Protein AF-B5XBB5-F1 (afdb_monomer)

InterPro domains:
  IPR014882 Cathepsin C exclusion [PF08773] (21-104)
  IPR036496 Cathepsin C, exclusion domain superfamily [G3DSA:2.40.128.80] (21-118)
  IPR036496 Cathepsin C, exclusion domain superfamily [SSF75001] (21-108)

Secondary structure (DSSP, 8-state):
--HHHHHHHHHHTT------S-S----HHHH-EEEEEEEES--SSTT--TTS---EEEEEEEEEETTTEEEETT--EEEEEEETTTEEEEEETTEEEEEEBP--TT-----BS--EEE-------

Organism: Salmo salar (NCBI:txid8030)

Sequence (125 aa):
MKVSGVLLCVFLLWVEGSQADTPANCTYEDLLGSWVFQVSKGGQDKGINCSLMDTIDKSITVHLEKLSVAVDDLGNTGFFTLIYNQGFEVVLNDYKWFGFFRIRRGSDECAIESIAVAAKPIPKL

Nearest PDB structures (foldseek):
  4cdc-assembly3_A  TM=9.773E-01  e=3.074E-10  Homo sapiens
  4oem-assembly1_A-2  TM=8.596E-01  e=9.084E-11  Homo sapiens
  1k3b-assembly1_A  TM=8.429E-01  e=8.615E-11  Homo sapiens
  4oel-assembly1_A  TM=8.591E-01  e=1.123E-10  Homo sapiens
  3pdf-assembly1_A  TM=8.631E-01  e=2.915E-10  Homo sapiens

Foldseek 3Di:
DVVVVVVVVVVVVPPDDDPPADPFQADPVLVAAKDKDFDAPFDLDPPTDQVDRDDGDDIWIWGADPPFWIATPVGWIWGKDDPRRFWIWTQTPQKIWTFGFDDDPPDNDTDTDTIDINHDDDPDD

Radius of gyration: 20.01 Å; Cα contacts (8 Å, |Δi|>4): 198; chains: 1; bounding box: 52×50×44 Å

Mean predicted aligned error: 10.2 Å

Solvent-accessible surface area (backbone atoms only — not comparable to full-atom values): 7730 Å² total; per-residue (Å²): 128,69,70,65,57,54,54,50,53,55,57,63,73,65,65,73,81,81,80,85,74,66,95,40,77,42,56,72,76,73,64,50,43,80,44,76,50,73,35,47,69,64,60,92,50,94,82,46,59,78,90,64,76,60,66,74,70,47,74,46,57,38,37,36,42,92,93,37,38,28,34,37,92,86,67,47,68,35,33,41,47,72,46,85,35,39,31,37,41,38,41,47,84,90,36,37,40,34,33,44,45,28,78,52,93,93,49,99,56,80,46,77,70,48,74,50,73,55,71,70,85,78,80,83,127

Structure (mmCIF, N/CA/C/O backbone):
data_AF-B5XBB5-F1
#
_entry.id   AF-B5XBB5-F1
#
loop_
_atom_site.group_PDB
_atom_site.id
_atom_site.type_symbol
_atom_site.label_atom_id
_atom_site.label_alt_id
_atom_site.label_comp_id
_atom_site.label_asym_id
_atom_site.label_entity_id
_atom_site.label_seq_id
_atom_site.pdbx_PDB_ins_code
_atom_site.Cartn_x
_atom_site.Cartn_y
_atom_site.Cartn_z
_atom_site.occupancy
_atom_site.B_iso_or_equiv
_atom_site.auth_seq_id
_atom_site.auth_comp_id
_atom_site.auth_asym_id
_atom_site.auth_atom_id
_atom_site.pdbx_PDB_model_num
ATOM 1 N N . MET A 1 1 ? 29.512 -39.415 -29.254 1.00 52.47 1 MET A N 1
ATOM 2 C CA . MET A 1 1 ? 29.498 -39.003 -27.828 1.00 52.47 1 MET A CA 1
ATOM 3 C C . MET A 1 1 ? 30.061 -37.600 -27.544 1.00 52.47 1 MET A C 1
ATOM 5 O O . MET A 1 1 ? 29.824 -37.111 -26.455 1.00 52.47 1 MET A O 1
ATOM 9 N N . LYS A 1 2 ? 30.754 -36.908 -28.471 1.00 56.59 2 LYS A N 1
ATOM 10 C CA . LYS A 1 2 ? 31.305 -35.551 -28.217 1.00 56.59 2 LYS A CA 1
ATOM 11 C C . LYS A 1 2 ? 30.349 -34.387 -28.547 1.00 56.59 2 LYS A C 1
ATOM 13 O O . LYS A 1 2 ? 30.425 -33.346 -27.912 1.00 56.59 2 LYS A O 1
ATOM 18 N N . VAL A 1 3 ? 29.414 -34.583 -29.484 1.00 56.81 3 VAL A N 1
ATOM 19 C CA . VAL A 1 3 ? 28.449 -33.548 -29.928 1.00 56.81 3 VAL A CA 1
ATOM 20 C C . VAL A 1 3 ? 27.421 -33.203 -28.838 1.00 56.81 3 VAL A C 1
ATOM 22 O O . VAL A 1 3 ? 27.027 -32.051 -28.697 1.00 56.81 3 VAL A O 1
ATOM 25 N N . SER A 1 4 ? 27.055 -34.184 -28.004 1.00 61.72 4 SER A N 1
ATOM 26 C CA . SER A 1 4 ? 26.070 -34.017 -26.926 1.00 61.72 4 SER A CA 1
ATOM 27 C C . SER A 1 4 ? 26.546 -33.093 -25.801 1.00 61.72 4 SER A C 1
ATOM 29 O O . SER A 1 4 ? 25.731 -32.392 -25.214 1.00 61.72 4 SER A O 1
ATOM 31 N N . GLY A 1 5 ? 27.850 -33.082 -25.500 1.00 65.62 5 GLY A N 1
ATOM 32 C CA . GLY A 1 5 ? 28.410 -32.219 -24.455 1.00 65.62 5 GLY A CA 1
ATOM 33 C C . GLY A 1 5 ? 28.511 -30.759 -24.896 1.00 65.62 5 GLY A C 1
ATOM 34 O O . GLY A 1 5 ? 28.244 -29.861 -24.109 1.00 65.62 5 GLY A O 1
ATOM 35 N N . VAL A 1 6 ? 28.823 -30.518 -26.175 1.00 73.50 6 VAL A N 1
ATOM 36 C CA . VAL A 1 6 ? 28.901 -29.159 -26.736 1.00 73.50 6 VAL A CA 1
ATOM 37 C C . VAL A 1 6 ? 27.520 -28.502 -26.771 1.00 73.50 6 VAL A C 1
ATOM 39 O O . VAL A 1 6 ? 27.391 -27.354 -26.360 1.00 73.50 6 VAL A O 1
ATOM 42 N N . LEU A 1 7 ? 26.478 -29.236 -27.182 1.00 69.94 7 LEU A N 1
ATOM 43 C CA . LEU A 1 7 ? 25.101 -28.728 -27.160 1.00 69.94 7 LEU A CA 1
ATOM 44 C C . LEU A 1 7 ? 24.624 -28.381 -25.742 1.00 69.94 7 LEU A C 1
ATOM 46 O O . LEU A 1 7 ? 23.953 -27.370 -25.561 1.00 69.94 7 LEU A O 1
ATOM 50 N N . LEU A 1 8 ? 25.000 -29.187 -24.744 1.00 72.44 8 LEU A N 1
ATOM 51 C CA . LEU A 1 8 ? 24.669 -28.930 -23.341 1.00 72.44 8 LEU A CA 1
ATOM 52 C C . LEU A 1 8 ? 25.347 -27.649 -22.828 1.00 72.44 8 LEU A C 1
ATOM 54 O O . LEU A 1 8 ? 24.698 -26.833 -22.182 1.00 72.44 8 LEU A O 1
ATOM 58 N N . CYS A 1 9 ? 26.623 -27.432 -23.163 1.00 70.19 9 CYS A N 1
ATOM 59 C CA . CYS A 1 9 ? 27.334 -26.205 -22.796 1.00 70.19 9 CYS A CA 1
ATOM 60 C C . CYS A 1 9 ? 26.740 -24.956 -23.466 1.00 70.19 9 CYS A C 1
ATOM 62 O O . CYS A 1 9 ? 26.644 -23.917 -22.821 1.00 70.19 9 CYS A O 1
ATOM 64 N N . VAL A 1 10 ? 26.305 -25.050 -24.728 1.00 72.94 10 VAL A N 1
ATOM 65 C CA . VAL A 1 10 ? 25.623 -23.941 -25.422 1.00 72.94 10 VAL A CA 1
ATOM 66 C C . VAL A 1 10 ? 24.271 -23.627 -24.770 1.00 72.94 10 VAL A C 1
ATOM 68 O O . VAL A 1 10 ? 23.960 -22.458 -24.572 1.00 72.94 10 VAL A O 1
ATOM 71 N N . PHE A 1 11 ? 23.508 -24.646 -24.359 1.00 66.50 11 PHE A N 1
ATOM 72 C CA . PHE A 1 11 ? 22.243 -24.461 -23.635 1.00 66.50 11 PHE A CA 1
ATOM 73 C C . PHE A 1 11 ? 22.426 -23.796 -22.263 1.00 66.50 11 PHE A C 1
ATOM 75 O O . PHE A 1 11 ? 21.617 -22.959 -21.874 1.00 66.50 11 PHE A O 1
ATOM 82 N N . LEU A 1 12 ? 23.494 -24.135 -21.536 1.00 68.75 12 LEU A N 1
ATOM 83 C CA . LEU A 1 12 ? 23.782 -23.549 -20.222 1.00 68.75 12 LEU A CA 1
ATOM 84 C C . LEU A 1 12 ? 24.261 -22.090 -20.308 1.00 68.75 12 LEU A C 1
ATOM 86 O O . LEU A 1 12 ? 24.033 -21.323 -19.378 1.00 68.75 12 LEU A O 1
ATOM 90 N N . LEU A 1 13 ? 24.877 -21.688 -21.424 1.00 66.25 13 LEU A N 1
ATOM 91 C CA . LEU A 1 13 ? 25.278 -20.297 -21.681 1.00 66.25 13 LEU A CA 1
ATOM 92 C C . LEU A 1 13 ? 24.106 -19.387 -22.091 1.00 66.25 13 LEU A C 1
ATOM 94 O O . LEU A 1 13 ? 24.277 -18.174 -22.149 1.00 66.25 13 LEU A O 1
ATOM 98 N N . TRP A 1 14 ? 22.933 -19.957 -22.377 1.00 62.28 14 TRP A N 1
ATOM 99 C CA . TRP A 1 14 ? 21.701 -19.238 -22.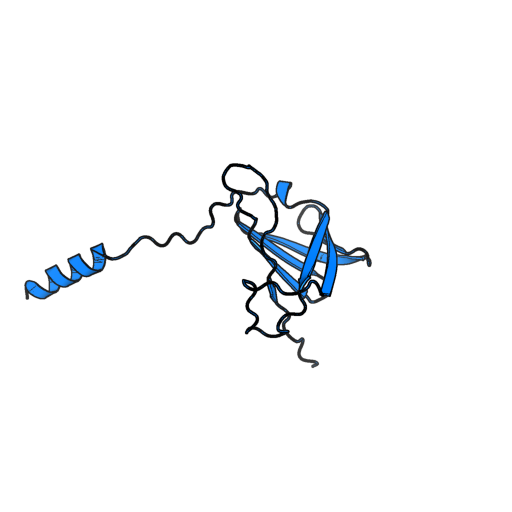733 1.00 62.28 14 TRP A CA 1
ATOM 100 C C . TRP A 1 14 ? 20.753 -19.016 -21.553 1.00 62.28 14 TRP A C 1
ATOM 102 O O . TRP A 1 14 ? 19.635 -18.538 -21.735 1.00 62.28 14 TRP A O 1
ATOM 112 N N . VAL A 1 15 ? 21.185 -19.339 -20.333 1.00 69.00 15 VAL A N 1
ATOM 113 C CA . VAL A 1 15 ? 20.447 -18.951 -19.131 1.00 69.00 15 VAL A CA 1
ATOM 114 C C . VAL A 1 15 ? 20.698 -17.462 -18.894 1.00 69.00 15 VAL A C 1
ATOM 116 O O . VAL A 1 15 ? 21.610 -17.074 -18.166 1.00 69.00 15 VAL A O 1
ATOM 119 N N . GLU A 1 16 ? 19.919 -16.614 -19.566 1.00 68.62 16 GLU A N 1
ATOM 120 C CA . GLU A 1 16 ? 19.842 -15.194 -19.231 1.00 68.62 16 GLU A CA 1
ATOM 121 C C . GLU A 1 16 ? 19.398 -15.065 -17.769 1.00 68.62 16 GLU A C 1
ATOM 123 O O . GLU A 1 16 ? 18.442 -15.708 -17.329 1.00 68.62 16 GLU A O 1
ATOM 128 N N . GLY A 1 17 ? 20.140 -14.279 -16.986 1.00 64.12 17 GLY A N 1
ATOM 129 C CA . GLY A 1 17 ? 19.846 -14.092 -15.571 1.00 64.12 17 GLY A CA 1
ATOM 130 C C . GLY A 1 17 ? 18.453 -13.497 -15.384 1.00 64.12 17 GLY A C 1
ATOM 131 O O . GLY A 1 17 ? 18.149 -12.434 -15.920 1.00 64.12 17 GLY A O 1
ATOM 132 N N . SER A 1 18 ? 17.605 -14.163 -14.603 1.00 65.56 18 SER A N 1
ATOM 133 C CA . SER A 1 18 ? 16.303 -13.623 -14.229 1.00 65.56 18 SER A CA 1
ATOM 134 C C . SER A 1 18 ? 16.490 -12.524 -13.179 1.00 65.56 18 SER A C 1
ATOM 136 O O . SER A 1 18 ? 16.809 -12.827 -12.028 1.00 65.56 18 SER A O 1
ATOM 138 N N . GLN A 1 19 ? 16.281 -11.257 -13.545 1.00 73.00 19 GLN A N 1
ATOM 139 C CA . GLN A 1 19 ? 15.997 -10.225 -12.546 1.00 73.00 19 GLN A CA 1
ATOM 140 C C . GLN A 1 19 ? 14.536 -10.358 -12.123 1.00 73.00 19 GLN A C 1
ATOM 142 O O . GLN A 1 19 ? 13.631 -10.128 -12.921 1.00 73.00 19 GLN A O 1
ATOM 147 N N . ALA A 1 20 ? 14.329 -10.792 -10.883 1.00 78.12 20 ALA A N 1
ATOM 148 C CA . ALA A 1 20 ? 13.004 -10.954 -10.292 1.00 78.12 20 ALA A CA 1
ATOM 149 C C . ALA A 1 20 ? 12.566 -9.733 -9.463 1.00 78.12 20 ALA A C 1
ATOM 151 O O . ALA A 1 20 ? 11.379 -9.602 -9.169 1.00 78.12 20 ALA A O 1
ATOM 152 N N . ASP A 1 21 ? 13.501 -8.837 -9.131 1.00 86.31 21 ASP A N 1
ATOM 153 C CA . ASP A 1 21 ? 13.250 -7.664 -8.299 1.00 86.31 21 ASP A CA 1
ATOM 154 C C . ASP A 1 21 ? 12.941 -6.444 -9.166 1.00 86.31 21 ASP A C 1
ATOM 156 O O . ASP A 1 21 ? 13.537 -6.221 -10.225 1.00 86.31 21 ASP A O 1
ATOM 160 N N . THR A 1 22 ? 12.022 -5.615 -8.691 1.00 86.56 22 THR A N 1
ATOM 161 C CA . THR A 1 22 ? 11.842 -4.273 -9.227 1.00 86.56 22 THR A CA 1
ATOM 162 C C . THR A 1 22 ? 12.984 -3.363 -8.743 1.00 86.56 22 THR A C 1
ATOM 164 O O . THR A 1 22 ? 13.545 -3.577 -7.666 1.00 86.56 22 THR A O 1
ATOM 167 N N . PRO A 1 23 ? 13.312 -2.297 -9.491 1.00 87.00 23 PRO A N 1
ATOM 168 C CA . PRO A 1 23 ? 14.259 -1.270 -9.049 1.00 87.00 23 PRO A CA 1
ATOM 169 C C . PRO A 1 23 ? 13.903 -0.515 -7.754 1.00 87.00 23 PRO A C 1
ATOM 171 O O . PRO A 1 23 ? 14.687 0.340 -7.342 1.00 87.00 23 PRO A O 1
ATOM 174 N N . ALA A 1 24 ? 12.732 -0.748 -7.152 1.00 85.69 24 ALA A N 1
ATOM 175 C CA . ALA A 1 24 ? 12.336 -0.090 -5.913 1.00 85.69 24 ALA A CA 1
ATOM 176 C C . ALA A 1 24 ? 13.232 -0.520 -4.738 1.00 85.69 24 ALA A C 1
ATOM 178 O O . ALA A 1 24 ? 13.686 -1.661 -4.655 1.00 85.69 24 ALA A O 1
ATOM 179 N N . ASN A 1 25 ? 13.477 0.412 -3.818 1.00 89.25 25 ASN A N 1
ATOM 180 C CA . ASN A 1 25 ? 14.222 0.166 -2.586 1.00 89.25 25 ASN A CA 1
ATOM 181 C C . ASN A 1 25 ? 13.618 0.978 -1.428 1.00 89.25 25 ASN A C 1
ATOM 183 O O . ASN A 1 25 ? 14.296 1.811 -0.830 1.00 89.25 25 ASN A O 1
ATOM 187 N N . CYS A 1 26 ? 12.321 0.792 -1.171 1.00 89.69 26 CYS A N 1
ATOM 188 C CA . CYS A 1 26 ? 11.626 1.498 -0.093 1.00 89.69 26 CYS A CA 1
ATOM 189 C C . CYS A 1 26 ? 11.844 0.824 1.265 1.00 89.69 26 CYS A C 1
ATOM 191 O O . CYS A 1 26 ? 11.983 -0.397 1.355 1.00 89.69 26 CYS A O 1
ATOM 193 N N . THR A 1 27 ? 11.827 1.620 2.330 1.00 92.12 27 THR A N 1
ATOM 194 C CA . THR A 1 27 ? 11.969 1.149 3.711 1.00 92.12 27 THR A CA 1
ATOM 195 C C . THR A 1 27 ? 10.619 0.875 4.373 1.00 92.12 27 THR A C 1
ATOM 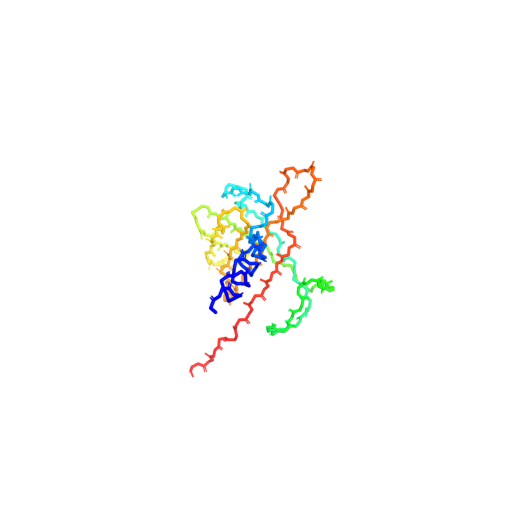197 O O . THR A 1 27 ? 9.555 1.220 3.861 1.00 92.12 27 THR A O 1
ATOM 200 N N . TYR A 1 28 ? 10.656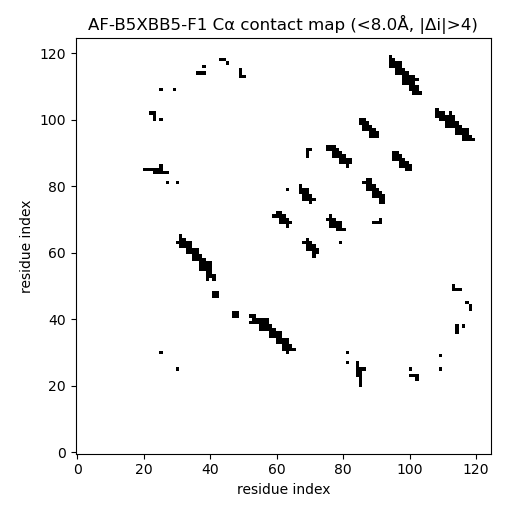 0.249 5.550 1.00 93.44 28 TYR A N 1
ATOM 201 C CA . TYR A 1 28 ? 9.463 0.057 6.370 1.00 93.44 28 TYR A CA 1
ATOM 202 C C . TYR A 1 28 ? 8.884 1.393 6.845 1.00 93.44 28 TYR A C 1
ATOM 204 O O . TYR A 1 28 ? 7.670 1.567 6.875 1.00 93.44 28 TYR A O 1
ATOM 212 N N . GLU A 1 29 ? 9.746 2.347 7.184 1.00 93.31 29 GLU A N 1
ATOM 213 C CA . GLU A 1 29 ? 9.360 3.691 7.592 1.00 93.31 29 GLU A CA 1
ATOM 214 C C . GLU A 1 29 ? 8.613 4.439 6.482 1.00 93.31 29 GLU A C 1
ATOM 216 O O . GLU A 1 29 ? 7.655 5.142 6.794 1.00 93.31 29 GLU A O 1
ATOM 221 N N . ASP A 1 30 ? 8.985 4.228 5.214 1.00 89.31 30 ASP A N 1
ATOM 222 C CA . ASP A 1 30 ? 8.296 4.821 4.057 1.00 89.31 30 ASP A CA 1
ATOM 223 C C . ASP A 1 30 ? 6.875 4.268 3.858 1.00 89.31 30 ASP A C 1
ATOM 225 O O . ASP A 1 30 ? 6.022 4.941 3.284 1.00 89.31 30 ASP A O 1
ATOM 229 N N . LEU A 1 31 ? 6.604 3.042 4.325 1.00 92.94 31 LEU A N 1
ATOM 230 C CA . LEU A 1 31 ? 5.287 2.408 4.221 1.00 92.94 31 LEU A CA 1
ATOM 231 C C . LEU A 1 31 ? 4.300 2.915 5.286 1.00 92.94 31 LEU A C 1
ATOM 233 O O . LEU A 1 31 ? 3.087 2.798 5.110 1.00 92.94 31 LEU A O 1
ATOM 237 N N . LEU A 1 32 ? 4.783 3.464 6.399 1.00 94.06 32 LEU A N 1
ATOM 238 C CA . LEU A 1 32 ? 3.928 3.902 7.501 1.00 94.06 32 LEU A CA 1
ATOM 239 C C . LEU A 1 32 ? 3.157 5.178 7.168 1.00 94.06 32 LEU A C 1
ATOM 241 O O . LEU A 1 32 ? 3.656 6.076 6.496 1.00 94.06 32 LEU A O 1
ATOM 245 N N . GLY A 1 33 ? 1.958 5.293 7.733 1.00 93.06 33 GLY A N 1
ATOM 246 C CA . GLY A 1 33 ? 1.101 6.463 7.573 1.00 93.06 33 GLY A CA 1
ATOM 247 C C . GLY A 1 33 ? -0.192 6.152 6.833 1.00 93.06 33 GLY A C 1
ATOM 248 O O . GLY A 1 33 ? -0.663 5.016 6.814 1.00 93.06 33 GLY A O 1
ATOM 249 N N . SER A 1 34 ? -0.803 7.192 6.277 1.00 93.75 34 SER A N 1
ATOM 250 C CA . SER A 1 34 ? -2.134 7.118 5.674 1.00 93.75 34 SER A CA 1
ATOM 251 C C . SER A 1 34 ? -2.038 7.023 4.157 1.00 93.75 34 SER A C 1
ATOM 253 O O . SER A 1 34 ? -1.471 7.903 3.511 1.00 93.75 34 SER A O 1
ATOM 255 N N . TRP A 1 35 ? -2.656 5.995 3.590 1.00 92.56 35 TRP A N 1
ATOM 256 C CA . TRP A 1 35 ? -2.710 5.739 2.158 1.00 92.56 35 TRP A CA 1
ATOM 257 C C . TRP A 1 35 ? -4.142 5.819 1.651 1.00 92.56 35 TRP A C 1
ATOM 259 O O . TRP A 1 35 ? -5.072 5.404 2.334 1.00 92.56 35 TRP A O 1
ATOM 269 N N . VAL A 1 36 ? -4.321 6.314 0.426 1.00 89.69 36 VAL A N 1
ATOM 270 C CA . VAL A 1 36 ? -5.611 6.274 -0.270 1.00 89.69 36 VAL A CA 1
ATOM 271 C C . VAL A 1 36 ? -5.509 5.272 -1.407 1.00 89.69 36 VAL A C 1
ATOM 273 O O . VAL A 1 36 ? -4.808 5.495 -2.394 1.00 89.69 36 VAL A O 1
ATOM 276 N N . PHE A 1 37 ? -6.217 4.160 -1.271 1.00 89.06 37 PHE A N 1
ATOM 277 C CA . PHE A 1 37 ? -6.300 3.115 -2.277 1.00 89.06 37 PHE A CA 1
ATOM 278 C C . PHE A 1 37 ? -7.431 3.435 -3.246 1.00 89.06 37 PHE A C 1
ATOM 280 O O . PHE A 1 37 ? -8.606 3.386 -2.883 1.00 89.06 37 PHE A O 1
ATOM 287 N N . GLN A 1 38 ? -7.071 3.770 -4.484 1.00 85.00 38 GLN A N 1
ATOM 288 C CA . GLN A 1 38 ? -8.023 3.985 -5.570 1.00 85.00 38 GLN A CA 1
ATOM 289 C C . GLN A 1 38 ? -8.276 2.666 -6.298 1.00 85.00 38 GLN A C 1
ATOM 291 O O . GLN A 1 38 ? -7.351 2.015 -6.782 1.00 85.00 38 GLN A O 1
ATOM 296 N N . VAL A 1 39 ? -9.541 2.270 -6.374 1.00 84.69 39 VAL A N 1
ATOM 297 C CA . VAL A 1 39 ? -9.989 0.996 -6.935 1.00 84.69 39 VAL A CA 1
ATOM 298 C C . VAL A 1 39 ? -10.829 1.277 -8.169 1.00 84.69 39 VAL A C 1
ATOM 300 O O . VAL A 1 39 ? -11.840 1.977 -8.102 1.00 84.69 39 VAL A O 1
ATOM 303 N N . SER A 1 40 ? -10.404 0.733 -9.307 1.00 82.81 40 SER A N 1
ATOM 304 C CA . SER A 1 40 ? -11.184 0.791 -10.545 1.00 82.81 40 SER A CA 1
ATOM 305 C C . SER A 1 40 ? -12.349 -0.201 -10.517 1.00 82.81 40 SER A C 1
ATOM 307 O O . SER A 1 40 ? -12.347 -1.162 -9.746 1.00 82.81 40 SER A O 1
ATOM 309 N N . LYS A 1 41 ? -13.330 -0.008 -11.401 1.00 75.38 41 LYS A N 1
ATOM 310 C CA . LYS A 1 41 ? -14.492 -0.904 -11.529 1.00 75.38 41 LYS A CA 1
ATOM 311 C C . LYS A 1 41 ? -14.153 -2.329 -12.009 1.00 75.38 41 LYS A C 1
ATOM 313 O O . LYS A 1 41 ? -15.067 -3.141 -12.063 1.00 75.38 41 LYS A O 1
ATOM 318 N N . GLY A 1 42 ? -12.906 -2.604 -12.420 1.00 68.44 42 GLY A N 1
ATOM 319 C CA . GLY A 1 42 ? -12.477 -3.789 -13.182 1.00 68.44 42 GLY A CA 1
ATOM 320 C C . GLY A 1 42 ? -12.960 -5.166 -12.681 1.00 68.44 42 GLY A C 1
ATOM 321 O O . GLY A 1 42 ? -13.635 -5.302 -11.667 1.00 68.44 42 GLY A O 1
ATOM 322 N N . GLY A 1 43 ? -12.618 -6.229 -13.421 1.00 63.16 43 GLY A N 1
ATOM 323 C CA . GLY A 1 43 ? -13.124 -7.591 -13.182 1.00 63.16 43 GLY A CA 1
ATOM 324 C C . GLY A 1 43 ? -13.047 -8.053 -11.717 1.00 63.16 43 GLY A C 1
ATOM 325 O O . GLY A 1 43 ? -11.991 -8.026 -11.099 1.00 63.16 43 GLY A O 1
ATOM 326 N N . GLN A 1 44 ? -14.163 -8.523 -11.156 1.00 72.06 44 GLN A N 1
ATOM 327 C CA . GLN A 1 44 ? -14.230 -9.058 -9.783 1.00 72.06 44 GLN A CA 1
ATOM 328 C C . GLN A 1 44 ? -13.744 -10.516 -9.694 1.00 72.06 44 GLN A C 1
ATOM 330 O O . GLN A 1 44 ? -14.176 -11.289 -8.840 1.00 72.06 44 GLN A O 1
ATOM 335 N N . ASP A 1 45 ? -12.865 -10.907 -10.612 1.00 80.94 45 ASP A N 1
ATOM 336 C CA . ASP A 1 45 ? -12.295 -12.237 -10.709 1.00 80.94 45 ASP A CA 1
ATOM 337 C C . ASP A 1 45 ? -10.790 -12.163 -10.994 1.00 80.94 45 ASP A C 1
ATOM 339 O O . ASP A 1 45 ? -10.205 -11.106 -11.222 1.00 80.94 45 ASP A O 1
ATOM 343 N N . LYS A 1 46 ? -10.140 -13.325 -10.975 1.00 82.31 46 LYS A N 1
ATOM 344 C CA . LYS A 1 46 ? -8.693 -13.456 -11.199 1.00 82.31 46 LYS A CA 1
ATOM 345 C C . LYS A 1 46 ? -8.229 -13.114 -12.625 1.00 82.31 46 LYS A C 1
ATOM 347 O O . LYS A 1 46 ? -7.030 -13.137 -12.876 1.00 82.31 46 LYS A O 1
ATOM 352 N N . GLY A 1 47 ? -9.150 -12.909 -13.563 1.00 82.31 47 GLY A N 1
ATOM 353 C CA . GLY A 1 47 ? -8.886 -12.522 -14.946 1.00 82.31 47 GLY A CA 1
ATOM 354 C C . GLY A 1 47 ? -8.761 -11.011 -15.141 1.00 82.31 47 GLY A C 1
ATOM 355 O O . GLY A 1 47 ? -8.523 -10.573 -16.267 1.00 82.31 47 GLY A O 1
ATOM 356 N N . ILE A 1 48 ? -8.907 -10.210 -14.077 1.00 81.44 48 ILE A N 1
ATOM 357 C CA . ILE A 1 48 ? -8.679 -8.766 -14.131 1.00 81.44 48 ILE A CA 1
ATOM 358 C C . ILE A 1 48 ? -7.254 -8.441 -14.596 1.00 81.44 48 ILE A C 1
ATOM 360 O O . ILE A 1 48 ? -6.268 -8.995 -14.112 1.00 81.44 48 ILE A O 1
ATOM 364 N N . ASN A 1 49 ? -7.147 -7.501 -15.534 1.00 82.81 49 ASN A N 1
ATOM 365 C CA . ASN A 1 49 ? -5.874 -6.964 -15.991 1.00 82.81 49 ASN A CA 1
ATOM 366 C C . ASN A 1 49 ? -5.604 -5.610 -15.318 1.00 82.81 49 ASN A C 1
ATOM 368 O O . ASN A 1 49 ? -6.070 -4.574 -15.789 1.00 82.81 49 ASN A O 1
ATOM 372 N N . CYS A 1 50 ? -4.824 -5.618 -14.236 1.00 82.12 50 CYS A N 1
ATOM 373 C CA . CYS A 1 50 ? -4.478 -4.406 -13.485 1.00 82.12 50 CYS A CA 1
ATOM 374 C C . CYS A 1 50 ? -3.564 -3.429 -14.253 1.00 82.12 50 CYS A C 1
ATOM 376 O O . CYS A 1 50 ? -3.388 -2.301 -13.802 1.00 82.12 50 CYS A O 1
ATOM 378 N N . SER A 1 51 ? -2.991 -3.822 -15.401 1.00 82.25 51 SER A N 1
ATOM 379 C CA . SER A 1 51 ? -2.224 -2.909 -16.266 1.00 82.25 51 SER A CA 1
ATOM 380 C C . SER A 1 51 ? -3.117 -1.936 -17.036 1.00 82.25 51 SER A C 1
ATOM 382 O O . SER A 1 51 ? -2.642 -0.908 -17.511 1.00 82.25 51 SER A O 1
ATOM 384 N N . LEU A 1 52 ? -4.405 -2.255 -17.165 1.00 78.00 52 LEU A N 1
ATOM 385 C CA . LEU A 1 52 ? -5.412 -1.411 -17.794 1.00 78.00 52 LEU A CA 1
ATOM 386 C C . LEU A 1 52 ? -6.314 -0.851 -16.693 1.00 78.00 52 LEU A C 1
ATOM 388 O O . LEU A 1 52 ? -7.435 -1.318 -16.496 1.00 78.00 52 LEU A O 1
ATOM 392 N N . MET A 1 53 ? -5.799 0.114 -15.928 1.00 69.56 53 MET A N 1
ATOM 393 C CA . MET A 1 53 ? -6.629 0.826 -14.958 1.00 69.56 53 MET A CA 1
ATOM 394 C C . MET A 1 53 ? -7.725 1.601 -15.697 1.00 69.56 53 MET A C 1
ATOM 396 O O . MET A 1 53 ? -7.439 2.482 -16.507 1.00 69.56 53 MET A O 1
ATOM 400 N N . ASP A 1 54 ? -8.974 1.238 -15.418 1.00 73.69 54 ASP A N 1
ATOM 401 C CA . ASP A 1 54 ? -10.171 1.917 -15.916 1.00 73.69 54 ASP A CA 1
ATOM 402 C C . ASP A 1 54 ? -10.605 3.025 -14.933 1.00 73.69 54 ASP A C 1
ATOM 404 O O . ASP A 1 54 ? -9.884 3.370 -13.993 1.00 73.69 54 ASP A O 1
ATOM 408 N N . THR A 1 55 ? -11.800 3.586 -15.116 1.00 81.94 55 THR A N 1
ATOM 409 C CA . THR A 1 55 ? -12.377 4.599 -14.230 1.00 81.94 55 THR A CA 1
ATOM 410 C C . THR A 1 55 ? -12.364 4.159 -12.766 1.00 81.94 55 THR A C 1
ATOM 412 O O . THR A 1 55 ? -12.799 3.049 -12.431 1.00 81.94 55 THR A O 1
ATOM 415 N N . ILE A 1 56 ? -11.901 5.060 -11.897 1.00 82.44 56 ILE A N 1
ATOM 416 C CA . ILE A 1 56 ? -11.916 4.887 -10.443 1.00 82.44 56 ILE A CA 1
ATOM 417 C C . ILE A 1 56 ? -13.376 4.807 -9.983 1.00 82.44 56 ILE A C 1
ATOM 419 O O . ILE A 1 56 ? -14.157 5.722 -10.235 1.00 82.44 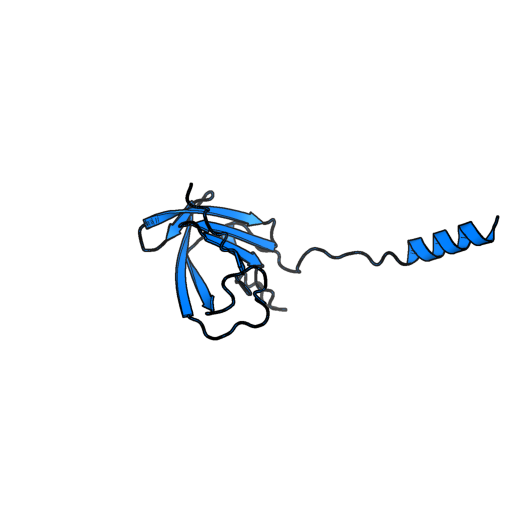56 ILE A O 1
ATOM 423 N N . ASP A 1 57 ? -13.729 3.711 -9.316 1.00 84.56 57 ASP A N 1
ATOM 424 C CA . ASP A 1 57 ? -15.064 3.457 -8.764 1.00 84.56 57 ASP A CA 1
ATOM 425 C C . ASP A 1 57 ? -15.110 3.791 -7.269 1.00 84.56 57 ASP A C 1
ATOM 427 O O . ASP A 1 57 ? -16.067 4.387 -6.779 1.00 84.56 57 ASP A O 1
ATOM 431 N N . LYS A 1 58 ? -14.056 3.425 -6.528 1.00 84.75 58 LYS A N 1
ATOM 432 C CA . LYS A 1 58 ? -13.994 3.577 -5.069 1.00 84.75 58 LYS A CA 1
ATOM 433 C C . LYS A 1 58 ? -12.624 4.057 -4.618 1.00 84.75 58 LYS A C 1
ATOM 435 O O . LYS A 1 58 ? -11.612 3.711 -5.218 1.00 84.75 58 LYS A O 1
ATOM 440 N N . SER A 1 59 ? -12.607 4.791 -3.513 1.00 88.75 59 SER A N 1
ATOM 441 C CA . SER A 1 59 ? -11.391 5.184 -2.805 1.00 88.75 59 SER A CA 1
ATOM 442 C C . SER A 1 59 ? -11.529 4.784 -1.345 1.00 88.75 59 SER A C 1
ATOM 444 O O . SER A 1 59 ? -12.568 5.047 -0.742 1.00 88.75 59 SER A O 1
ATOM 446 N N . ILE A 1 60 ? -10.509 4.138 -0.790 1.00 88.62 60 ILE A N 1
ATOM 447 C CA . ILE A 1 60 ? -10.482 3.686 0.604 1.00 88.62 60 ILE A CA 1
ATOM 448 C C . ILE A 1 60 ? -9.228 4.247 1.262 1.00 88.62 60 ILE A C 1
ATOM 450 O O . ILE A 1 60 ? -8.131 4.075 0.734 1.00 88.62 60 ILE A O 1
ATOM 454 N N . THR A 1 61 ? -9.388 4.913 2.402 1.00 92.81 61 THR A N 1
ATOM 455 C CA . THR A 1 61 ? -8.260 5.346 3.231 1.00 92.81 61 THR A CA 1
ATOM 456 C C . THR A 1 61 ? -7.852 4.209 4.160 1.00 92.81 61 THR A C 1
ATOM 458 O O . THR A 1 61 ? -8.706 3.596 4.800 1.00 92.81 61 THR A O 1
ATOM 461 N N . VAL A 1 62 ? -6.553 3.935 4.241 1.00 94.69 62 VAL A N 1
ATOM 462 C CA . VAL A 1 62 ? -5.974 2.947 5.152 1.00 94.69 62 VAL A CA 1
ATOM 463 C C . VAL A 1 62 ? -4.808 3.576 5.901 1.00 94.69 62 VAL A C 1
ATOM 465 O O . VAL A 1 62 ? -3.913 4.163 5.297 1.00 94.69 62 VAL A O 1
ATOM 468 N N . HIS A 1 63 ? -4.802 3.425 7.216 1.00 96.69 63 HIS A N 1
ATOM 469 C CA . HIS A 1 63 ? -3.744 3.859 8.116 1.00 96.69 63 HIS A CA 1
ATOM 470 C C . HIS A 1 63 ? -2.878 2.662 8.500 1.00 96.69 63 HIS A C 1
ATOM 472 O O . HIS A 1 63 ? -3.384 1.670 9.025 1.00 96.69 63 HIS A O 1
ATOM 478 N N . LEU A 1 64 ? -1.578 2.750 8.220 1.00 97.00 64 LEU A N 1
ATOM 479 C CA . LEU A 1 64 ? -0.587 1.720 8.513 1.00 97.00 64 LEU A CA 1
ATOM 480 C C . LEU A 1 64 ? 0.265 2.161 9.702 1.00 97.00 64 LEU A C 1
ATOM 482 O O . LEU A 1 64 ? 1.074 3.089 9.608 1.00 97.00 64 LEU A O 1
ATOM 486 N N . GLU A 1 65 ? 0.069 1.488 10.831 1.00 97.69 65 GLU A N 1
ATOM 487 C CA . GLU A 1 65 ? 0.689 1.808 12.111 1.00 97.69 65 GLU A CA 1
ATOM 488 C C . GLU A 1 65 ? 1.685 0.732 12.550 1.00 97.69 65 GLU A C 1
ATOM 490 O O . GLU A 1 65 ? 1.508 -0.472 12.330 1.00 97.69 65 GLU A O 1
ATOM 495 N N . LYS A 1 66 ? 2.746 1.155 13.247 1.00 96.69 66 LYS A N 1
ATOM 496 C CA . LYS A 1 66 ? 3.723 0.210 13.799 1.00 96.69 66 LYS A CA 1
ATOM 497 C C . LYS A 1 66 ? 3.036 -0.774 14.758 1.00 96.69 66 LYS A C 1
ATOM 499 O O . LYS A 1 66 ? 2.223 -0.375 15.577 1.00 96.69 66 LYS A O 1
ATOM 504 N N . LEU A 1 67 ? 3.373 -2.064 14.767 1.00 97.06 67 LEU A N 1
ATOM 505 C CA . LEU A 1 67 ? 4.383 -2.778 13.963 1.00 97.06 67 LEU A CA 1
ATOM 506 C C . LEU A 1 67 ? 3.832 -3.434 12.684 1.00 97.06 67 LEU A C 1
ATOM 508 O O . LEU A 1 67 ? 4.608 -3.870 11.843 1.00 97.06 67 LEU A O 1
ATOM 512 N N . SER A 1 68 ? 2.518 -3.610 12.588 1.00 97.81 68 SER A N 1
ATOM 513 C CA . SER A 1 68 ? 1.863 -4.308 11.471 1.00 97.81 68 SER A CA 1
ATOM 514 C C . SER A 1 68 ? 0.351 -4.079 11.476 1.00 97.81 68 SER A C 1
ATOM 516 O O . SER A 1 68 ? -0.388 -4.933 11.006 1.00 97.81 68 SER A O 1
ATOM 518 N N . VAL A 1 69 ? -0.139 -2.969 12.040 1.00 98.38 69 VAL A N 1
ATOM 519 C CA . VAL A 1 69 ? -1.580 -2.723 12.203 1.00 98.38 69 VAL A CA 1
ATOM 520 C C . VAL A 1 69 ? -2.100 -1.904 11.028 1.00 98.38 69 VAL A C 1
ATOM 522 O O . VAL A 1 69 ? -1.538 -0.861 10.707 1.00 98.38 69 VAL A O 1
ATOM 525 N N . ALA A 1 70 ? -3.173 -2.373 10.395 1.00 98.00 70 ALA A N 1
ATOM 526 C CA . ALA A 1 70 ? -3.899 -1.623 9.375 1.00 98.00 70 ALA A CA 1
ATOM 527 C C . ALA A 1 70 ? -5.282 -1.241 9.908 1.00 98.00 70 ALA A C 1
ATOM 529 O O . ALA A 1 70 ? -5.975 -2.099 10.457 1.00 98.00 70 ALA A O 1
ATOM 530 N N . VAL A 1 71 ? -5.682 0.018 9.748 1.00 97.81 71 VAL A N 1
ATOM 531 C CA . VAL A 1 71 ? -6.981 0.536 10.209 1.00 97.81 71 VAL A CA 1
ATOM 532 C C . VAL A 1 71 ? -7.623 1.370 9.102 1.00 97.81 71 VAL A C 1
ATOM 534 O O . VAL A 1 71 ? -6.918 2.117 8.430 1.00 97.81 71 VAL A O 1
ATOM 537 N N . ASP A 1 72 ? -8.933 1.256 8.888 1.00 96.19 72 ASP A N 1
ATOM 538 C CA . ASP A 1 72 ? -9.675 2.165 7.997 1.00 96.19 72 ASP A CA 1
ATOM 539 C C . ASP A 1 72 ? -10.454 3.244 8.772 1.00 96.19 72 ASP A C 1
ATOM 541 O O . ASP A 1 72 ? -10.590 3.188 9.995 1.00 96.19 72 ASP A O 1
ATOM 545 N N . ASP A 1 73 ? -11.012 4.218 8.049 1.00 95.31 73 ASP A N 1
ATOM 546 C CA . ASP A 1 73 ? -11.813 5.314 8.624 1.00 95.31 73 ASP A CA 1
ATOM 547 C C . ASP A 1 73 ? -13.082 4.831 9.365 1.00 95.31 73 ASP A C 1
ATOM 549 O O . ASP A 1 73 ? -13.685 5.584 10.132 1.00 95.31 73 ASP A O 1
ATOM 553 N N . LEU A 1 74 ? -13.515 3.583 9.140 1.00 95.81 74 LEU A N 1
ATOM 554 C CA . LEU A 1 74 ? -14.668 2.972 9.811 1.00 95.81 74 LEU A CA 1
ATOM 555 C C . LEU A 1 74 ? -14.277 2.250 11.110 1.00 95.81 74 LEU A C 1
ATOM 557 O O . LEU A 1 74 ? -15.155 1.769 11.829 1.00 95.81 74 LEU A O 1
ATOM 561 N N . GLY A 1 75 ? -12.981 2.183 11.425 1.00 95.69 75 GLY A N 1
ATOM 562 C CA . GLY A 1 75 ? -12.447 1.507 12.602 1.00 95.69 75 GLY A CA 1
ATOM 563 C C . GLY A 1 75 ? -12.287 -0.003 12.435 1.00 95.69 75 GLY A C 1
ATOM 564 O O . GLY A 1 75 ? -12.044 -0.692 13.429 1.00 95.69 75 GLY A O 1
ATOM 565 N N . ASN A 1 76 ? -12.405 -0.541 11.215 1.00 97.19 76 ASN A N 1
ATOM 566 C CA . ASN A 1 76 ? -12.025 -1.927 10.969 1.00 97.19 76 ASN A CA 1
ATOM 567 C C . ASN A 1 76 ? -10.517 -2.054 11.142 1.00 97.19 76 ASN A C 1
ATOM 569 O O . ASN A 1 76 ? -9.760 -1.181 10.720 1.00 97.19 76 ASN A O 1
ATOM 573 N N . THR A 1 77 ? -10.081 -3.161 11.733 1.00 97.75 77 THR A N 1
ATOM 574 C CA . THR A 1 77 ? -8.665 -3.434 11.960 1.00 97.75 77 THR A CA 1
ATOM 575 C C . THR A 1 77 ? -8.230 -4.688 11.220 1.00 97.75 77 THR A C 1
ATOM 577 O O . THR A 1 77 ? -9.003 -5.615 10.969 1.00 97.75 77 THR A O 1
ATOM 580 N N . GLY A 1 78 ? -6.966 -4.692 10.838 1.00 97.19 78 GLY A N 1
ATOM 581 C CA . GLY A 1 78 ? -6.323 -5.748 10.086 1.00 97.19 78 GLY A CA 1
ATOM 582 C C . GLY A 1 78 ? -4.819 -5.676 10.276 1.00 97.19 78 GLY A C 1
ATOM 583 O O . GLY A 1 78 ? -4.329 -5.063 11.230 1.00 97.19 78 GLY A O 1
ATOM 584 N N . PHE A 1 79 ? -4.076 -6.286 9.360 1.00 98.19 79 PHE A N 1
ATOM 585 C CA . PHE A 1 79 ? -2.622 -6.245 9.409 1.00 98.19 79 PHE A CA 1
ATOM 586 C C . PHE A 1 79 ? -2.001 -5.931 8.058 1.00 98.19 79 PHE A C 1
ATOM 588 O O . PHE A 1 79 ? -2.623 -6.117 7.012 1.00 98.19 79 PHE A O 1
ATOM 595 N N . PHE A 1 80 ? -0.753 -5.481 8.083 1.00 97.88 80 PHE A N 1
ATOM 596 C CA . PHE A 1 80 ? 0.047 -5.311 6.880 1.00 97.88 80 PHE A CA 1
ATOM 597 C C . PHE A 1 80 ? 1.450 -5.876 7.054 1.00 97.88 80 PHE A C 1
ATOM 599 O O . PHE A 1 80 ? 1.935 -6.083 8.168 1.00 97.88 80 PHE A O 1
ATOM 606 N N . THR A 1 81 ? 2.116 -6.107 5.931 1.00 97.69 81 THR A N 1
ATOM 607 C CA . THR A 1 81 ? 3.529 -6.459 5.896 1.00 97.69 81 THR A CA 1
ATOM 608 C C . THR A 1 81 ? 4.223 -5.788 4.718 1.00 97.69 81 THR A C 1
ATOM 610 O O . THR A 1 81 ? 3.648 -5.643 3.637 1.00 97.69 81 THR A O 1
ATOM 613 N N . LEU A 1 82 ? 5.471 -5.382 4.943 1.00 95.75 82 LEU A N 1
ATOM 614 C CA . LEU A 1 82 ? 6.387 -4.966 3.892 1.00 95.75 82 LEU A CA 1
ATOM 615 C C . LEU A 1 82 ? 6.953 -6.217 3.213 1.00 95.75 82 LEU A C 1
ATOM 617 O O . LEU A 1 82 ? 7.432 -7.139 3.874 1.00 95.75 82 LEU A O 1
ATOM 621 N N . ILE A 1 83 ? 6.951 -6.230 1.888 1.00 95.00 83 ILE A N 1
ATOM 622 C CA . ILE A 1 83 ? 7.563 -7.285 1.086 1.00 95.00 83 ILE A CA 1
ATOM 623 C C . ILE A 1 83 ? 8.956 -6.803 0.692 1.00 95.00 83 ILE A C 1
ATOM 625 O O . ILE A 1 83 ? 9.130 -6.106 -0.308 1.00 95.00 83 ILE A O 1
ATOM 629 N N . TYR A 1 84 ? 9.938 -7.168 1.520 1.00 94.62 84 TYR A N 1
ATOM 630 C CA . TYR A 1 84 ? 11.338 -6.751 1.414 1.00 94.62 84 TYR A CA 1
ATOM 631 C C . TYR A 1 84 ? 11.481 -5.228 1.275 1.00 94.62 84 TYR A C 1
ATOM 633 O O . TYR A 1 84 ? 11.324 -4.525 2.260 1.00 94.62 84 TYR A O 1
ATOM 641 N N . ASN A 1 85 ? 11.749 -4.719 0.079 1.00 91.62 85 ASN A N 1
ATOM 642 C CA . ASN A 1 85 ? 11.802 -3.293 -0.255 1.00 91.62 85 ASN A CA 1
ATOM 643 C C . ASN A 1 85 ? 10.995 -2.975 -1.533 1.00 91.62 85 ASN A C 1
ATOM 645 O O . ASN A 1 85 ? 11.163 -1.921 -2.148 1.00 91.62 85 ASN A O 1
ATOM 649 N N . GLN A 1 86 ? 10.148 -3.925 -1.945 1.00 90.94 86 GLN A N 1
ATOM 650 C CA . GLN A 1 86 ? 9.532 -4.007 -3.269 1.00 90.94 86 GLN A CA 1
ATOM 651 C C . GLN A 1 86 ? 8.076 -3.548 -3.260 1.00 90.94 86 GLN A C 1
ATOM 653 O O . GLN A 1 86 ? 7.599 -2.936 -4.212 1.00 90.94 86 GLN A O 1
ATOM 658 N N . GLY A 1 87 ? 7.354 -3.856 -2.187 1.00 91.81 87 GLY A N 1
ATOM 659 C CA . GLY A 1 87 ? 5.927 -3.598 -2.086 1.00 91.81 87 GLY A CA 1
ATOM 660 C C . GLY A 1 87 ? 5.381 -3.989 -0.727 1.00 91.81 87 GLY A C 1
ATOM 661 O O . GLY A 1 87 ? 6.126 -4.116 0.244 1.00 91.81 87 GLY A O 1
ATOM 662 N N . PHE A 1 88 ? 4.077 -4.210 -0.657 1.00 94.31 88 PHE A N 1
ATOM 663 C CA . PHE A 1 88 ? 3.388 -4.508 0.594 1.00 94.31 88 PHE A CA 1
ATOM 664 C C . PHE A 1 88 ? 2.157 -5.394 0.362 1.00 94.31 88 PHE A C 1
ATOM 666 O O . PHE A 1 88 ? 1.607 -5.445 -0.741 1.00 94.31 88 PHE A O 1
ATOM 673 N N . GLU A 1 89 ? 1.712 -6.074 1.420 1.00 96.44 89 GLU A N 1
ATOM 674 C CA . GLU A 1 89 ? 0.386 -6.698 1.504 1.00 96.44 89 GLU A CA 1
ATOM 675 C C . GLU A 1 89 ? -0.372 -6.101 2.700 1.00 96.44 89 GLU A C 1
ATOM 677 O O . GLU A 1 89 ? 0.184 -6.0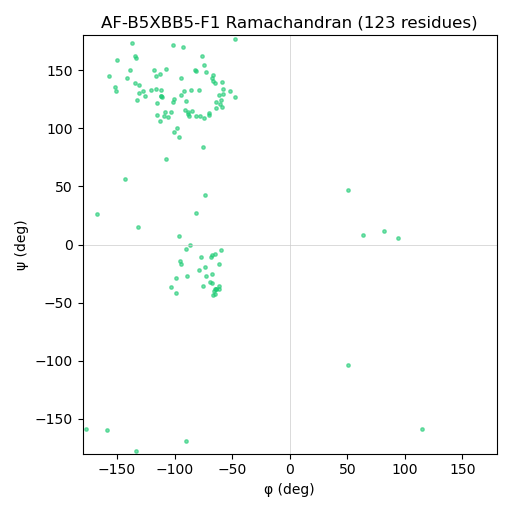16 3.794 1.00 96.44 89 GLU A O 1
ATOM 682 N N . VAL A 1 90 ? -1.633 -5.704 2.507 1.00 95.81 90 VAL A N 1
ATOM 683 C CA . VAL A 1 90 ? -2.572 -5.343 3.586 1.00 95.81 90 VAL A CA 1
ATOM 684 C C . VAL A 1 90 ? -3.736 -6.326 3.572 1.00 95.81 90 VAL A C 1
ATOM 686 O O . VAL A 1 90 ? -4.326 -6.580 2.523 1.00 95.81 90 VAL A O 1
ATOM 689 N N . VAL A 1 91 ? -4.114 -6.840 4.737 1.00 95.75 91 VAL A N 1
ATOM 690 C CA . VAL A 1 91 ? -5.326 -7.635 4.94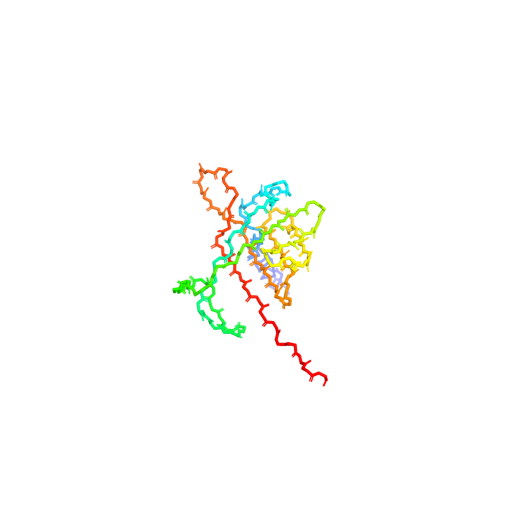0 1.00 95.75 91 VAL A CA 1
ATOM 691 C C . VAL A 1 91 ? -6.251 -6.859 5.862 1.00 95.75 91 VAL A C 1
ATOM 693 O O . VAL A 1 91 ? -5.938 -6.680 7.037 1.00 95.75 91 VAL A O 1
ATOM 696 N N . LEU A 1 92 ? -7.375 -6.382 5.327 1.00 94.56 92 LEU A N 1
ATOM 697 C CA . LEU A 1 92 ? -8.302 -5.508 6.044 1.00 94.56 92 LEU A CA 1
ATOM 698 C C . LEU A 1 92 ? -9.730 -5.684 5.520 1.00 94.56 92 LEU A C 1
ATOM 700 O O . LEU A 1 92 ? -9.940 -5.701 4.307 1.00 94.56 92 LEU A O 1
ATOM 704 N N . ASN A 1 93 ? -10.697 -5.781 6.440 1.00 92.56 93 ASN A N 1
ATOM 705 C CA . ASN A 1 93 ? -12.130 -5.882 6.139 1.00 92.56 93 ASN A CA 1
ATOM 706 C C . ASN A 1 93 ? -12.460 -6.985 5.106 1.00 92.56 93 ASN A C 1
ATOM 708 O O . ASN A 1 93 ? -13.158 -6.742 4.128 1.00 92.56 93 ASN A O 1
ATOM 712 N N . ASP A 1 94 ? -11.889 -8.182 5.287 1.00 90.06 94 ASP A N 1
ATOM 713 C CA . ASP A 1 94 ? -12.001 -9.347 4.388 1.00 90.06 94 ASP A CA 1
ATOM 714 C C . ASP A 1 94 ? -11.406 -9.186 2.970 1.00 90.06 94 ASP A C 1
ATOM 716 O O . ASP A 1 94 ? -11.523 -10.089 2.138 1.00 90.06 94 ASP A O 1
ATOM 720 N N . TYR A 1 95 ? -10.687 -8.092 2.695 1.00 89.50 95 TYR A N 1
ATOM 721 C CA . TYR A 1 95 ? -9.947 -7.890 1.446 1.00 89.50 95 TYR A CA 1
ATOM 722 C C . TYR A 1 95 ? -8.440 -8.016 1.641 1.00 89.50 95 TYR A C 1
ATOM 724 O O . TYR A 1 95 ? -7.891 -7.706 2.701 1.00 89.50 95 TYR A O 1
ATOM 732 N N . LYS A 1 96 ? -7.765 -8.442 0.568 1.00 92.94 96 LYS A N 1
ATOM 733 C CA . LYS A 1 96 ? -6.309 -8.403 0.450 1.00 92.94 96 LYS A CA 1
ATOM 734 C C . LYS A 1 96 ? -5.885 -7.398 -0.611 1.00 92.94 96 LYS A C 1
ATOM 736 O O . LYS A 1 96 ? -6.328 -7.472 -1.760 1.00 92.94 96 LYS A O 1
ATOM 741 N N . TRP A 1 97 ? -4.996 -6.506 -0.210 1.00 92.06 97 TRP A N 1
ATOM 742 C CA . TRP A 1 97 ? -4.407 -5.459 -1.029 1.00 92.06 97 TRP A CA 1
ATOM 743 C C . TRP A 1 97 ? -2.945 -5.795 -1.244 1.00 92.06 97 TRP A C 1
ATOM 745 O O . TRP A 1 97 ? -2.227 -6.011 -0.273 1.00 92.06 97 TRP A O 1
ATOM 755 N N . PHE A 1 98 ? -2.505 -5.824 -2.492 1.00 92.31 98 PHE A N 1
ATOM 756 C CA . PHE A 1 98 ? -1.103 -6.013 -2.834 1.00 92.31 98 PHE A CA 1
ATOM 757 C C . PHE A 1 98 ? -0.681 -4.951 -3.840 1.00 92.31 98 PHE A C 1
ATOM 759 O O . PHE A 1 98 ? -1.413 -4.676 -4.790 1.00 92.31 98 PHE A O 1
ATOM 766 N N . GLY A 1 99 ? 0.501 -4.377 -3.661 1.00 89.69 99 GLY A N 1
ATOM 767 C CA . GLY A 1 99 ? 1.050 -3.423 -4.613 1.00 89.69 99 GLY A CA 1
ATOM 768 C C . GLY A 1 99 ? 2.561 -3.336 -4.522 1.00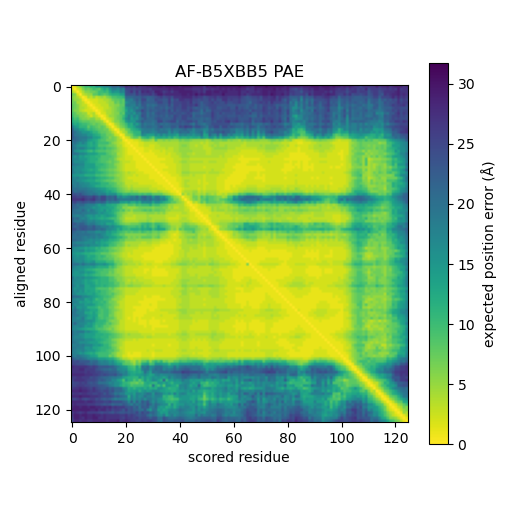 89.69 99 GLY A C 1
ATOM 769 O O . GLY A 1 99 ? 3.132 -3.437 -3.436 1.00 89.69 99 GLY A O 1
ATOM 770 N N . PHE A 1 100 ? 3.201 -3.135 -5.672 1.00 90.38 100 PHE A N 1
ATOM 771 C CA . PHE A 1 100 ? 4.600 -2.725 -5.726 1.00 90.38 100 PHE A CA 1
ATOM 772 C C . PHE A 1 100 ? 4.711 -1.215 -5.519 1.00 90.38 100 PHE A C 1
ATOM 774 O O . PHE A 1 100 ? 3.826 -0.445 -5.918 1.00 90.38 100 PHE A O 1
ATOM 781 N N . PHE A 1 101 ? 5.823 -0.791 -4.928 1.00 88.25 101 PHE A N 1
ATOM 782 C CA . PHE A 1 101 ? 6.161 0.619 -4.888 1.00 88.25 101 PHE A CA 1
ATOM 783 C C . PHE A 1 101 ? 6.476 1.132 -6.295 1.00 88.25 101 PHE A C 1
ATOM 785 O O . PHE A 1 101 ? 7.057 0.448 -7.136 1.00 88.25 101 PHE A O 1
ATOM 792 N N . ARG A 1 102 ? 6.061 2.367 -6.542 1.00 82.56 102 ARG A N 1
ATOM 793 C CA . ARG A 1 102 ? 6.260 3.122 -7.766 1.00 82.56 102 ARG A CA 1
ATOM 794 C C . ARG A 1 102 ? 7.732 3.410 -7.994 1.00 82.56 102 ARG A C 1
ATOM 796 O O . ARG A 1 102 ? 8.422 3.873 -7.091 1.00 82.56 102 ARG A O 1
ATOM 803 N N . ILE A 1 103 ? 8.156 3.281 -9.248 1.00 70.56 103 ILE A N 1
ATOM 804 C CA . ILE A 1 103 ? 9.508 3.631 -9.677 1.00 70.56 103 ILE A CA 1
ATOM 805 C C . ILE A 1 103 ? 9.457 4.841 -10.609 1.00 70.56 103 ILE A C 1
ATOM 807 O O . ILE A 1 103 ? 9.144 4.734 -11.793 1.00 70.56 103 ILE A O 1
ATOM 811 N N . ARG A 1 104 ? 9.871 6.009 -10.110 1.00 62.3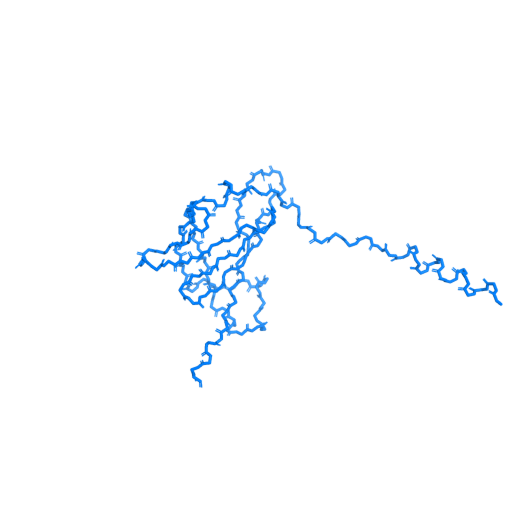4 104 ARG A N 1
ATOM 812 C CA . ARG A 1 104 ? 10.182 7.165 -10.962 1.00 62.34 104 ARG A CA 1
ATOM 813 C C . ARG A 1 104 ? 11.693 7.315 -11.099 1.00 62.34 104 ARG A C 1
ATOM 815 O O . ARG A 1 104 ? 12.386 7.622 -10.137 1.00 62.34 104 ARG A O 1
ATOM 822 N N . ARG A 1 105 ? 12.227 7.115 -12.310 1.00 54.88 105 ARG A N 1
ATOM 823 C CA . ARG A 1 105 ? 13.657 7.351 -12.582 1.00 54.88 105 ARG A CA 1
ATOM 824 C C . ARG A 1 105 ? 14.005 8.814 -12.275 1.00 54.88 105 ARG A C 1
ATOM 826 O O . ARG A 1 105 ? 13.471 9.708 -12.924 1.00 54.88 105 ARG A O 1
ATOM 833 N N . GLY A 1 106 ? 14.913 9.040 -11.326 1.00 50.97 106 GLY A N 1
ATOM 834 C CA . GLY A 1 106 ? 15.410 10.374 -10.964 1.00 50.97 106 GLY A CA 1
ATOM 835 C C . GLY A 1 106 ? 14.684 11.069 -9.806 1.00 50.97 106 GLY A C 1
ATOM 836 O O . GLY A 1 106 ? 15.005 12.220 -9.527 1.00 50.97 106 GLY A O 1
ATOM 837 N N . SER A 1 107 ? 13.746 10.403 -9.126 1.00 53.16 107 SER A N 1
ATOM 838 C CA . SER A 1 107 ? 13.180 10.878 -7.859 1.00 53.16 107 SER A CA 1
ATOM 839 C C . SER A 1 107 ? 13.161 9.733 -6.849 1.00 53.16 107 SER A C 1
ATOM 841 O O . SER A 1 107 ? 12.541 8.707 -7.128 1.00 53.16 107 SER A O 1
ATOM 843 N N . ASP A 1 108 ? 13.772 9.919 -5.681 1.00 53.22 108 ASP A N 1
ATOM 844 C CA . ASP A 1 108 ? 13.743 8.971 -4.553 1.00 53.22 108 ASP A CA 1
ATOM 845 C C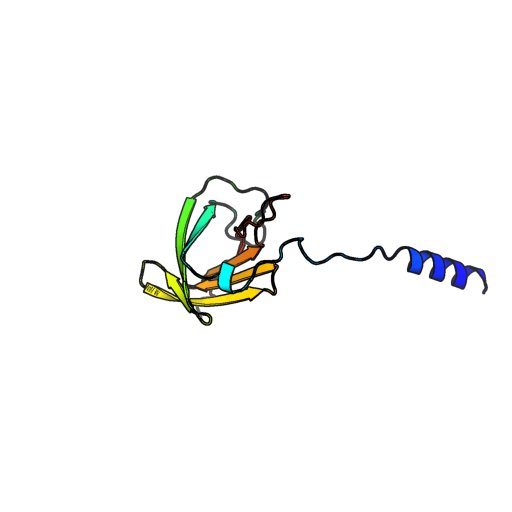 . ASP A 1 108 ? 12.364 8.973 -3.844 1.00 53.22 108 ASP A C 1
ATOM 847 O O . ASP A 1 108 ? 12.261 9.024 -2.623 1.00 53.22 108 ASP A O 1
ATOM 851 N N . GLU A 1 109 ? 11.271 8.995 -4.613 1.00 58.03 109 GLU A N 1
ATOM 852 C CA . GLU A 1 109 ? 9.898 9.000 -4.106 1.00 58.03 109 GLU A CA 1
ATOM 853 C C . GLU A 1 109 ? 9.385 7.564 -3.962 1.00 58.03 109 GLU A C 1
ATOM 855 O O . GLU A 1 109 ? 9.169 6.884 -4.967 1.00 58.03 109 GLU A O 1
ATOM 860 N N . CYS A 1 110 ? 9.099 7.130 -2.731 1.00 59.38 110 CYS A N 1
ATOM 861 C CA . CYS A 1 110 ? 8.308 5.926 -2.502 1.00 59.38 110 CYS A CA 1
ATOM 862 C C . CYS A 1 110 ? 6.811 6.262 -2.629 1.00 59.38 110 CYS A C 1
ATOM 864 O O . CYS A 1 110 ? 6.244 6.983 -1.812 1.00 59.38 110 CYS A O 1
ATOM 866 N N . ALA A 1 111 ? 6.163 5.772 -3.684 1.00 60.28 111 ALA A N 1
ATOM 867 C CA . ALA A 1 111 ? 4.714 5.881 -3.888 1.00 60.28 111 ALA A CA 1
ATOM 868 C C . ALA A 1 111 ? 4.159 4.515 -4.318 1.00 60.28 111 ALA A C 1
ATOM 870 O O . ALA A 1 111 ? 4.921 3.562 -4.407 1.00 60.28 111 ALA A O 1
ATOM 871 N N . ILE A 1 112 ? 2.864 4.381 -4.605 1.00 58.50 112 ILE A N 1
ATOM 872 C CA . ILE A 1 112 ? 2.276 3.117 -5.087 1.00 58.50 112 ILE A CA 1
ATOM 873 C C . ILE A 1 112 ? 1.833 3.308 -6.536 1.00 58.50 112 ILE A C 1
ATOM 875 O O . ILE A 1 112 ? 1.144 4.277 -6.847 1.00 58.50 112 ILE A O 1
ATOM 879 N N . GLU A 1 113 ? 2.257 2.415 -7.431 1.00 55.06 113 GLU A N 1
ATOM 880 C CA . GLU A 1 113 ? 1.953 2.503 -8.872 1.00 55.06 113 GLU A CA 1
ATOM 881 C C . GLU A 1 113 ? 0.786 1.614 -9.295 1.00 55.06 113 GLU A C 1
ATOM 883 O O . GLU A 1 113 ? 0.078 1.929 -10.248 1.00 55.06 113 GLU A O 1
ATOM 888 N N . SER A 1 114 ? 0.573 0.506 -8.588 1.00 54.59 114 SER A N 1
ATOM 889 C CA . SER A 1 114 ? -0.524 -0.416 -8.860 1.00 54.59 114 SER A CA 1
ATOM 890 C C . SER A 1 114 ? -0.957 -1.111 -7.576 1.00 54.59 114 SER A C 1
ATOM 892 O O . SER A 1 114 ? -0.128 -1.605 -6.815 1.00 54.59 114 SER A O 1
ATOM 894 N N . ILE A 1 115 ? -2.268 -1.138 -7.342 1.00 57.12 115 ILE A N 1
ATOM 895 C CA . ILE A 1 115 ? -2.901 -1.969 -6.320 1.00 57.12 115 ILE A CA 1
ATOM 896 C C . ILE A 1 115 ? -3.649 -3.079 -7.047 1.00 57.12 115 ILE A C 1
ATOM 898 O O . ILE A 1 115 ? -4.611 -2.832 -7.774 1.00 57.12 115 ILE A O 1
ATOM 902 N N . ALA A 1 116 ? -3.197 -4.313 -6.859 1.00 56.50 116 ALA A N 1
ATOM 903 C CA . ALA A 1 116 ? -3.985 -5.493 -7.147 1.00 56.50 116 ALA A CA 1
ATOM 904 C C . ALA A 1 116 ? -4.865 -5.784 -5.925 1.00 56.50 116 ALA A C 1
ATOM 906 O O . ALA A 1 116 ? -4.375 -6.108 -4.841 1.00 56.50 116 ALA A O 1
ATOM 907 N N . VAL A 1 117 ? -6.180 -5.665 -6.105 1.00 57.47 117 VAL A N 1
ATOM 908 C CA . VAL A 1 117 ? -7.160 -6.146 -5.129 1.00 57.47 117 VAL A CA 1
ATOM 909 C C . VAL A 1 117 ? -7.460 -7.595 -5.470 1.00 57.47 117 VAL A C 1
ATOM 911 O O . VAL A 1 117 ? -8.057 -7.884 -6.505 1.00 57.47 117 VAL A O 1
ATOM 914 N N . ALA A 1 118 ? -7.049 -8.522 -4.612 1.00 48.34 118 ALA A N 1
ATOM 915 C CA . ALA A 1 118 ? -7.453 -9.913 -4.735 1.00 48.34 118 ALA A CA 1
ATOM 916 C C . ALA A 1 118 ? -8.629 -10.162 -3.783 1.00 48.34 118 ALA A C 1
ATOM 918 O O . ALA A 1 118 ? -8.441 -10.366 -2.585 1.00 48.34 118 ALA A O 1
ATOM 919 N N . ALA A 1 119 ? -9.852 -10.165 -4.315 1.00 46.06 119 ALA A N 1
ATOM 920 C CA . ALA A 1 119 ? -11.025 -10.641 -3.589 1.00 46.06 119 ALA A CA 1
ATOM 921 C C . ALA A 1 119 ? -11.172 -12.152 -3.821 1.00 46.06 119 ALA A C 1
ATOM 923 O O . ALA A 1 119 ? -11.411 -12.600 -4.942 1.00 46.06 119 ALA A O 1
ATOM 924 N N . LYS A 1 120 ? -11.015 -12.966 -2.772 1.00 43.31 120 LYS A N 1
ATOM 925 C CA . LYS A 1 120 ? -11.477 -14.361 -2.803 1.00 43.31 120 LYS A CA 1
ATOM 926 C C . LYS A 1 120 ? -12.900 -14.398 -2.243 1.00 43.31 120 LYS A C 1
ATOM 928 O O . LYS A 1 120 ? -13.115 -13.825 -1.178 1.00 43.31 120 LYS A O 1
ATOM 933 N N . PRO A 1 121 ? -13.864 -15.070 -2.895 1.00 36.47 121 PRO A N 1
ATOM 934 C CA . PRO A 1 121 ? -15.165 -15.281 -2.281 1.00 36.47 121 PRO A CA 1
ATOM 935 C C . PRO A 1 121 ? -14.977 -16.101 -1.004 1.00 36.47 121 PRO A C 1
ATOM 937 O O . PRO A 1 121 ? -14.336 -17.152 -1.042 1.00 36.47 121 PRO A O 1
ATOM 940 N N . ILE A 1 122 ? -15.532 -15.627 0.112 1.00 39.84 122 ILE A N 1
ATOM 941 C CA . ILE A 1 122 ? -15.718 -16.447 1.309 1.00 39.84 122 ILE A CA 1
ATOM 942 C C . ILE A 1 122 ? -16.811 -17.460 0.949 1.00 39.84 122 ILE A C 1
ATOM 944 O O . ILE A 1 122 ? -17.954 -17.044 0.722 1.00 39.84 122 ILE A O 1
ATOM 948 N N . PRO A 1 123 ? -16.515 -18.770 0.856 1.00 40.31 123 PRO A N 1
ATOM 949 C CA . PRO A 1 123 ? -17.575 -19.759 0.778 1.00 40.31 123 PRO A CA 1
ATOM 950 C C . PRO A 1 123 ? -18.395 -19.631 2.063 1.00 40.31 123 PRO A C 1
ATOM 952 O O . PRO A 1 123 ? -17.852 -19.740 3.163 1.00 40.31 123 PRO A O 1
ATOM 955 N N . LYS A 1 124 ? -19.695 -19.346 1.942 1.00 37.03 124 LYS A N 1
ATOM 956 C CA . LYS A 1 124 ? -20.597 -19.475 3.086 1.00 37.03 124 LYS A CA 1
ATOM 957 C C . LYS A 1 124 ? -20.765 -20.968 3.379 1.00 37.03 124 LYS A C 1
ATOM 959 O O . LYS A 1 124 ? -21.409 -21.638 2.581 1.00 37.03 124 LYS A O 1
ATOM 964 N N . LEU A 1 125 ? -20.203 -21.369 4.526 1.00 45.94 125 LEU A N 1
ATOM 965 C CA . LEU A 1 125 ? -20.316 -22.641 5.263 1.00 45.94 125 LEU A CA 1
ATOM 966 C C . LEU A 1 125 ? -19.982 -23.918 4.480 1.00 45.94 125 LEU A C 1
ATOM 968 O O . LEU A 1 125 ? -20.824 -24.386 3.687 1.00 45.94 125 LEU A O 1
#

pLDDT: mean 79.04, std 16.97, range [36.47, 98.38]